Protein AF-A0A348WAJ7-F1 (afdb_monomer_lite)

Radius of gyration: 14.7 Å; chains: 1; bounding box: 31×38×38 Å

Foldseek 3Di:
DDCVVCQQAPDQDHPVFGKYKDKDADQVVLVVVVVPQDLVLVVLVCLVQHAFQEWEFDPHSRIIMTMHTPDHQSWYAYPPPVHGTQGGRPDDHPDDNVRSCVSCVVPDDDPDDDDD

Sequence (116 aa):
ARNAANAGQHIWDYPGGAGACTSLVIPWFADRYEAGRDWRDLAWWLHDHLPYSDIYFFPKLCAFNLSWAERPERAIRSYIAPRGTLLASGAEPGESRAERQARYDDFPPFRAIAYP

Structure (mmCIF, N/CA/C/O backbone):
data_AF-A0A348WAJ7-F1
#
_entry.id   AF-A0A348WAJ7-F1
#
loop_
_ato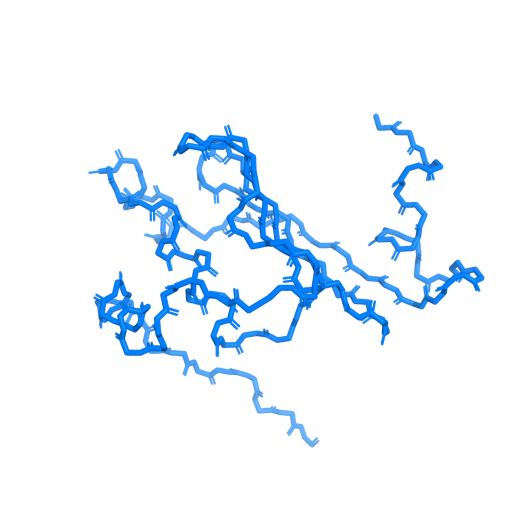m_site.group_PDB
_atom_site.id
_atom_site.type_symbol
_atom_site.label_atom_id
_atom_site.label_alt_id
_atom_site.label_comp_id
_atom_site.label_asym_id
_atom_site.label_entity_id
_atom_site.label_seq_id
_atom_site.pdbx_PDB_ins_code
_atom_site.Cartn_x
_atom_site.Cartn_y
_atom_site.Cartn_z
_atom_site.occupancy
_atom_site.B_iso_or_equiv
_atom_site.auth_seq_id
_atom_site.auth_comp_id
_atom_site.auth_asym_id
_atom_site.auth_atom_id
_atom_site.pdbx_PDB_model_num
ATOM 1 N N . ALA A 1 1 ? -4.028 13.816 -17.818 1.00 46.03 1 ALA A N 1
ATOM 2 C CA . ALA A 1 1 ? -2.845 12.929 -17.801 1.00 46.03 1 ALA A CA 1
ATOM 3 C C . ALA A 1 1 ? -1.832 13.440 -18.826 1.00 46.03 1 ALA A C 1
ATOM 5 O O . ALA A 1 1 ? -2.264 13.93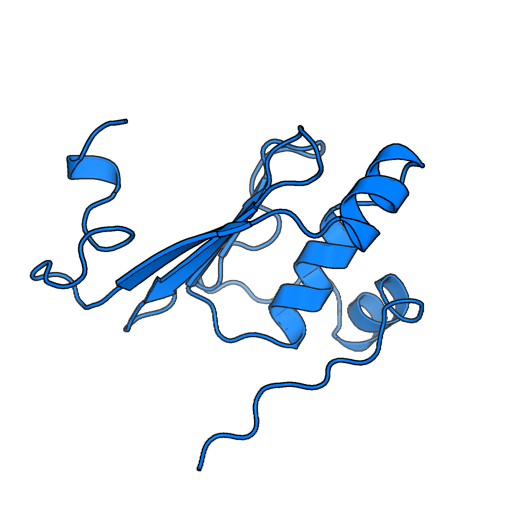8 -19.859 1.00 46.03 1 ALA A O 1
ATOM 6 N N . ARG A 1 2 ? -0.523 13.408 -18.535 1.00 48.03 2 ARG A N 1
ATOM 7 C CA . ARG A 1 2 ? 0.541 13.852 -19.456 1.00 48.03 2 ARG A CA 1
ATOM 8 C C . ARG A 1 2 ? 1.417 12.646 -19.795 1.00 48.03 2 ARG A C 1
ATOM 10 O O . ARG A 1 2 ? 2.100 12.144 -18.914 1.00 48.03 2 ARG A O 1
ATOM 17 N N . ASN A 1 3 ? 1.394 12.198 -21.049 1.00 48.09 3 ASN A N 1
ATOM 18 C CA . ASN A 1 3 ? 2.043 10.956 -21.502 1.00 48.09 3 ASN A CA 1
ATOM 19 C C . ASN A 1 3 ? 3.548 10.887 -21.189 1.00 48.09 3 ASN A C 1
ATOM 21 O O . ASN A 1 3 ? 4.059 9.814 -20.897 1.00 48.09 3 ASN A O 1
ATOM 25 N N . ALA A 1 4 ? 4.237 12.030 -21.160 1.00 52.91 4 ALA A N 1
ATOM 26 C CA . ALA A 1 4 ? 5.652 12.102 -20.798 1.00 52.91 4 ALA A CA 1
ATOM 27 C C . ALA A 1 4 ? 5.941 11.744 -19.324 1.00 52.91 4 ALA A C 1
ATOM 29 O O . ALA A 1 4 ? 7.026 11.265 -19.026 1.00 52.91 4 ALA A O 1
ATOM 30 N N . ALA A 1 5 ? 4.986 11.948 -18.407 1.00 52.56 5 ALA A N 1
ATOM 31 C CA . ALA A 1 5 ? 5.158 11.638 -16.982 1.00 52.56 5 ALA A CA 1
ATOM 32 C C . ALA A 1 5 ? 4.891 10.158 -16.642 1.00 52.56 5 ALA A C 1
ATOM 34 O O . ALA A 1 5 ? 5.280 9.703 -15.575 1.00 52.56 5 ALA A O 1
ATOM 35 N N . ASN A 1 6 ? 4.242 9.421 -17.551 1.00 49.38 6 ASN A N 1
ATOM 36 C CA . ASN A 1 6 ? 3.827 8.024 -17.368 1.00 49.38 6 ASN A CA 1
ATOM 37 C C . ASN A 1 6 ? 4.613 7.044 -18.263 1.00 49.38 6 ASN A C 1
ATOM 39 O O . ASN A 1 6 ? 4.282 5.854 -18.327 1.00 49.38 6 ASN A O 1
ATOM 43 N N . ALA A 1 7 ? 5.605 7.545 -19.005 1.00 46.94 7 ALA A N 1
ATOM 44 C CA . ALA A 1 7 ? 6.434 6.737 -19.890 1.00 46.94 7 ALA A CA 1
ATOM 45 C C . ALA A 1 7 ? 7.173 5.662 -19.069 1.00 46.94 7 ALA A C 1
ATOM 47 O O . ALA A 1 7 ? 7.845 5.986 -18.094 1.00 46.94 7 ALA A O 1
ATOM 48 N N . GLY A 1 8 ? 6.988 4.386 -19.425 1.00 51.22 8 GLY A N 1
ATOM 49 C CA . GLY A 1 8 ? 7.523 3.227 -18.692 1.00 51.22 8 GLY A CA 1
ATOM 50 C C . GLY A 1 8 ? 6.649 2.683 -17.547 1.00 51.22 8 GLY A C 1
ATOM 51 O O . GLY A 1 8 ? 6.938 1.610 -17.037 1.00 51.22 8 GLY A O 1
ATOM 52 N N . GLN A 1 9 ? 5.556 3.358 -17.160 1.00 52.16 9 GLN A N 1
ATOM 53 C CA . GLN A 1 9 ? 4.555 2.805 -16.221 1.00 52.16 9 GLN A CA 1
ATOM 54 C C . GLN A 1 9 ? 3.313 2.265 -16.947 1.00 52.16 9 GLN A C 1
ATOM 56 O O . GLN A 1 9 ? 2.730 1.266 -16.535 1.00 52.16 9 GLN A O 1
ATOM 61 N N . HIS A 1 10 ? 2.914 2.916 -18.046 1.00 55.44 10 HIS A N 1
ATOM 62 C CA . HIS A 1 10 ? 1.747 2.540 -18.860 1.00 55.44 10 HIS A CA 1
ATOM 63 C C . HIS A 1 10 ? 2.085 2.223 -20.328 1.00 55.44 10 HIS A C 1
ATOM 65 O O . HIS A 1 10 ? 1.184 1.928 -21.109 1.00 55.44 10 HIS A O 1
ATOM 71 N N . ILE A 1 11 ? 3.361 2.314 -20.717 1.00 62.47 11 ILE A N 1
ATOM 72 C CA . ILE A 1 11 ? 3.845 2.028 -22.074 1.00 62.47 11 ILE A CA 1
ATOM 73 C C . ILE A 1 11 ? 4.857 0.894 -21.946 1.00 62.47 11 ILE A C 1
ATOM 75 O O . ILE A 1 11 ? 5.935 1.097 -21.391 1.00 62.47 11 ILE A O 1
ATOM 79 N N . TRP A 1 12 ? 4.460 -0.289 -22.410 1.00 59.16 12 TRP A N 1
ATOM 80 C CA . TRP A 1 12 ? 5.174 -1.553 -22.219 1.00 59.16 12 TRP A CA 1
ATOM 81 C C . TRP A 1 12 ? 6.549 -1.599 -22.909 1.00 59.16 12 TRP A C 1
ATOM 83 O O . TRP A 1 12 ? 7.438 -2.309 -22.458 1.00 59.16 12 TRP A O 1
ATOM 93 N N . ASP A 1 13 ? 6.738 -0.831 -23.979 1.00 60.56 13 ASP A N 1
ATOM 94 C CA . ASP A 1 13 ? 7.884 -0.869 -24.893 1.00 60.56 13 ASP A CA 1
ATOM 95 C C . ASP A 1 13 ? 8.693 0.442 -24.912 1.00 60.56 13 ASP A C 1
ATOM 97 O O . ASP A 1 13 ? 9.318 0.805 -25.910 1.00 60.56 13 ASP A O 1
ATOM 101 N N . TYR A 1 14 ? 8.703 1.183 -23.801 1.00 62.53 14 TYR A N 1
ATOM 102 C CA . TYR A 1 14 ? 9.515 2.394 -23.697 1.00 62.53 14 TYR A CA 1
ATOM 103 C C . TYR A 1 14 ? 11.020 2.046 -23.600 1.00 62.53 14 TYR A C 1
ATOM 105 O O . TYR A 1 14 ? 11.377 1.119 -22.872 1.00 62.53 14 TYR A O 1
ATOM 113 N N . PRO A 1 15 ? 11.945 2.815 -24.222 1.00 58.84 15 PRO A N 1
ATOM 114 C CA . PRO A 1 15 ? 13.392 2.538 -24.178 1.00 58.84 15 PRO A CA 1
ATOM 115 C C . PRO A 1 15 ? 14.011 2.482 -22.767 1.00 58.84 15 PRO A C 1
ATOM 117 O O . PRO A 1 15 ? 15.154 2.062 -22.610 1.00 58.84 15 PRO A O 1
ATOM 120 N N . GLY A 1 16 ? 13.279 2.938 -21.746 1.00 63.31 16 GLY A N 1
ATOM 121 C CA . GLY A 1 16 ? 13.667 2.910 -20.333 1.00 63.31 16 GLY A CA 1
ATOM 122 C C . GLY A 1 16 ? 13.373 1.600 -19.586 1.00 63.31 16 GLY A C 1
ATOM 123 O O . GLY A 1 16 ? 13.711 1.526 -18.406 1.00 63.31 16 GLY A O 1
ATOM 124 N N . GLY A 1 17 ? 12.781 0.595 -20.244 1.00 71.12 17 GLY A N 1
ATOM 125 C CA . GLY A 1 17 ? 12.468 -0.725 -19.678 1.00 71.12 17 GLY A CA 1
ATOM 126 C C . GLY A 1 17 ? 10.971 -1.041 -19.675 1.00 71.12 17 GLY A C 1
ATOM 127 O O . GLY A 1 17 ? 10.136 -0.132 -19.726 1.00 71.12 17 GLY A O 1
ATOM 128 N N . ALA A 1 18 ? 10.634 -2.332 -19.621 1.00 81.69 18 ALA A N 1
ATOM 129 C CA . ALA A 1 18 ? 9.243 -2.777 -19.600 1.00 81.69 18 ALA A CA 1
ATOM 130 C C . ALA A 1 18 ? 8.565 -2.468 -18.259 1.00 81.69 18 ALA A C 1
ATOM 132 O O . ALA A 1 18 ? 9.161 -2.580 -17.180 1.00 81.69 18 ALA A O 1
ATOM 133 N N . GLY A 1 19 ? 7.285 -2.117 -18.337 1.00 85.06 19 GLY A N 1
ATOM 134 C CA . GLY A 1 19 ? 6.462 -1.829 -17.176 1.00 85.06 19 GLY A CA 1
ATOM 135 C C . GLY A 1 19 ? 4.978 -1.958 -17.475 1.00 85.06 19 GLY A C 1
ATOM 136 O O . GLY A 1 19 ? 4.532 -1.866 -18.620 1.00 85.06 19 GLY A O 1
ATOM 137 N N . ALA A 1 20 ? 4.209 -2.201 -16.423 1.00 87.75 20 ALA A N 1
ATOM 138 C CA . ALA A 1 20 ? 2.762 -2.309 -16.487 1.00 87.75 20 ALA A CA 1
ATOM 139 C C . ALA A 1 20 ? 2.150 -1.712 -15.225 1.00 87.75 20 ALA A C 1
ATOM 141 O O . ALA A 1 20 ? 2.706 -1.848 -14.137 1.00 87.75 20 ALA A O 1
ATOM 142 N N . CYS A 1 21 ? 0.983 -1.095 -15.362 1.00 90.62 21 CYS A N 1
ATOM 143 C CA . CYS A 1 21 ? 0.246 -0.505 -14.257 1.00 90.62 21 CYS A CA 1
ATOM 144 C C . CYS A 1 21 ? -1.235 -0.834 -14.402 1.00 90.62 21 CYS A C 1
ATOM 146 O O . CYS A 1 21 ? -1.796 -0.779 -15.500 1.00 90.62 21 CYS A O 1
ATOM 148 N N . THR A 1 22 ? -1.864 -1.162 -13.280 1.00 93.50 22 THR A N 1
ATOM 149 C CA . THR A 1 22 ? -3.305 -1.378 -13.185 1.00 93.50 22 THR A CA 1
ATOM 150 C C . THR A 1 22 ? -3.892 -0.548 -12.050 1.00 93.50 22 THR A C 1
ATOM 152 O O . THR A 1 22 ? -3.237 -0.338 -11.028 1.00 93.50 22 THR A O 1
ATOM 155 N N . SER A 1 23 ? -5.128 -0.084 -12.229 1.00 97.06 23 SER A N 1
ATOM 156 C CA . SER A 1 23 ? -5.915 0.587 -11.193 1.00 97.06 23 SER A CA 1
ATOM 157 C C . SER A 1 23 ? -6.907 -0.409 -10.605 1.00 97.06 23 SER A C 1
ATOM 159 O O . SER A 1 23 ? -7.724 -0.981 -11.327 1.00 97.06 23 SER A O 1
ATOM 161 N N . LEU A 1 24 ? -6.842 -0.614 -9.294 1.00 97.88 24 LEU A N 1
ATOM 162 C CA . LEU A 1 24 ? -7.566 -1.660 -8.586 1.00 97.88 24 LEU A CA 1
ATOM 163 C C . LEU A 1 24 ? -8.426 -1.079 -7.465 1.00 97.88 24 LEU A C 1
ATOM 165 O O . LEU A 1 24 ? -8.079 -0.091 -6.818 1.00 97.88 24 LEU A O 1
ATOM 169 N N . VAL A 1 25 ? -9.538 -1.762 -7.207 1.00 98.38 25 VAL A N 1
ATOM 170 C CA . VAL A 1 25 ? -10.327 -1.654 -5.979 1.00 98.38 25 VAL A CA 1
ATOM 171 C C . VAL A 1 25 ? -10.546 -3.074 -5.477 1.00 98.38 25 VAL A C 1
ATOM 173 O O . VAL A 1 25 ? -10.897 -3.954 -6.262 1.00 98.38 25 VAL A O 1
ATOM 176 N N . ILE A 1 26 ? -10.352 -3.299 -4.178 1.00 97.81 26 ILE A N 1
ATOM 177 C CA . ILE A 1 26 ? -10.668 -4.574 -3.525 1.00 97.81 26 ILE A CA 1
ATOM 178 C C . ILE A 1 26 ? -11.950 -4.354 -2.719 1.00 97.81 26 ILE A C 1
ATOM 180 O O . ILE A 1 26 ? -11.861 -3.738 -1.657 1.00 97.81 26 ILE A O 1
ATOM 184 N N . PRO A 1 27 ? -13.125 -4.840 -3.171 1.00 98.06 27 PRO A N 1
ATOM 185 C CA . PRO A 1 27 ? -14.400 -4.557 -2.504 1.00 98.06 27 PRO A CA 1
ATOM 186 C C . PRO A 1 27 ? -14.383 -4.883 -1.005 1.00 98.06 27 PRO A C 1
ATOM 188 O O . PRO A 1 27 ? -14.727 -4.045 -0.184 1.00 98.06 27 PRO A O 1
ATOM 191 N N . TRP A 1 28 ? -13.830 -6.045 -0.638 1.00 97.88 28 TRP A N 1
ATOM 192 C CA . TRP A 1 28 ? -13.684 -6.465 0.760 1.00 97.88 28 TRP A CA 1
ATOM 193 C C . TRP A 1 28 ? -12.909 -5.462 1.633 1.00 97.88 28 TRP A C 1
ATOM 195 O O . TRP A 1 28 ? -13.241 -5.284 2.807 1.00 97.88 28 TRP A O 1
ATOM 205 N N . PHE A 1 29 ? -11.875 -4.815 1.084 1.00 98.38 29 PHE A N 1
ATOM 206 C CA . PHE A 1 29 ? -11.110 -3.804 1.814 1.00 98.38 29 PHE A CA 1
ATOM 207 C C . PHE A 1 29 ? -11.784 -2.433 1.752 1.00 98.38 29 PHE A C 1
ATOM 209 O O . PHE A 1 29 ? -11.723 -1.694 2.728 1.00 98.38 29 PHE A O 1
ATOM 216 N N . ALA A 1 30 ? -12.455 -2.102 0.646 1.00 98.50 30 ALA A N 1
ATOM 217 C CA . ALA A 1 30 ? -13.189 -0.850 0.497 1.00 98.50 30 ALA A CA 1
ATOM 218 C C . ALA A 1 30 ? -14.259 -0.688 1.591 1.00 98.50 30 ALA A C 1
ATOM 220 O O . ALA A 1 30 ? -14.302 0.364 2.224 1.00 98.50 30 ALA A O 1
ATOM 221 N N . ASP A 1 31 ? -15.021 -1.746 1.888 1.00 98.50 31 ASP A N 1
ATOM 222 C CA . ASP A 1 31 ? -16.028 -1.741 2.963 1.00 98.50 31 ASP A CA 1
ATOM 223 C C . ASP A 1 31 ? -15.392 -1.499 4.346 1.00 98.50 31 ASP A C 1
ATOM 225 O O . ASP A 1 31 ? -15.910 -0.767 5.188 1.00 98.50 31 ASP A O 1
ATOM 229 N N . ARG A 1 32 ? -14.216 -2.090 4.594 1.00 98.50 32 ARG A N 1
ATOM 230 C CA . ARG A 1 32 ? -13.471 -1.922 5.856 1.00 98.50 32 ARG A CA 1
ATOM 231 C C . ARG A 1 32 ? -12.883 -0.532 5.986 1.00 98.50 32 ARG A C 1
ATOM 233 O O . ARG A 1 32 ? -12.893 0.043 7.069 1.00 98.50 32 ARG A O 1
ATOM 240 N N . TYR A 1 33 ? -12.357 -0.008 4.889 1.00 98.50 33 TYR A N 1
ATOM 241 C CA . TYR A 1 33 ? -11.833 1.343 4.814 1.00 98.50 33 TYR A CA 1
ATOM 242 C C . TYR A 1 33 ? -12.940 2.375 5.061 1.00 98.50 33 TYR A C 1
ATOM 244 O O . TYR A 1 33 ? -12.727 3.318 5.819 1.00 98.50 33 TYR A O 1
ATOM 252 N N . GLU A 1 34 ? -14.143 2.163 4.516 1.00 98.25 34 GLU A N 1
ATOM 253 C CA . GLU A 1 34 ? -15.321 2.983 4.832 1.00 98.25 34 GLU A CA 1
ATOM 254 C C . GLU A 1 34 ? -15.677 2.925 6.328 1.00 98.25 34 GLU A C 1
ATOM 256 O O . GLU A 1 34 ? -16.010 3.949 6.923 1.00 98.25 34 GLU A O 1
ATOM 261 N N . ALA A 1 35 ? -15.500 1.764 6.967 1.00 98.31 35 ALA A N 1
ATOM 262 C CA . ALA A 1 35 ? -15.641 1.590 8.415 1.00 98.31 35 ALA A CA 1
ATOM 263 C C . ALA A 1 35 ? -14.449 2.116 9.252 1.00 98.31 35 ALA A C 1
ATOM 265 O O . ALA A 1 35 ? -14.434 1.945 10.471 1.00 98.31 35 ALA A O 1
ATOM 266 N N . GLY A 1 36 ? -13.454 2.762 8.631 1.00 98.00 36 GLY A N 1
ATOM 267 C CA . GLY A 1 36 ? -12.323 3.397 9.315 1.00 98.00 36 GLY A CA 1
ATOM 268 C C . GLY A 1 36 ? -11.026 2.585 9.349 1.00 98.00 36 GLY A C 1
ATOM 269 O O . GLY A 1 36 ? -10.096 2.978 10.054 1.00 98.00 36 GLY A O 1
ATOM 270 N N . ARG A 1 37 ? -10.923 1.473 8.606 1.00 98.06 37 ARG A N 1
ATOM 271 C CA . ARG A 1 37 ? -9.662 0.721 8.485 1.00 98.06 37 ARG A CA 1
ATOM 272 C C . ARG A 1 37 ? -8.575 1.578 7.840 1.00 98.06 37 ARG A C 1
ATOM 274 O O . ARG A 1 37 ? -8.819 2.273 6.856 1.00 98.06 37 ARG A O 1
ATOM 281 N N . ASP A 1 38 ? -7.359 1.493 8.369 1.00 98.12 38 ASP A N 1
ATOM 282 C CA . ASP A 1 38 ? -6.218 2.247 7.860 1.00 98.12 38 ASP A CA 1
ATOM 283 C C . ASP A 1 38 ? -5.739 1.680 6.516 1.00 98.12 38 ASP A C 1
ATOM 285 O O . ASP A 1 38 ? -5.430 0.495 6.391 1.00 98.12 38 ASP A O 1
ATOM 289 N N . TRP A 1 39 ? -5.633 2.534 5.497 1.00 98.50 39 TRP A N 1
ATOM 290 C CA . TRP A 1 39 ? -5.143 2.149 4.170 1.00 98.50 39 TRP A CA 1
ATOM 291 C C . TRP A 1 39 ? -3.717 1.583 4.204 1.00 98.50 39 TRP A C 1
ATOM 293 O O . TRP A 1 39 ? -3.351 0.777 3.344 1.00 98.50 39 TRP A O 1
ATOM 303 N N . ARG A 1 40 ? -2.914 1.978 5.203 1.00 98.38 40 ARG A N 1
ATOM 304 C CA . ARG A 1 40 ? -1.541 1.491 5.385 1.00 98.38 40 ARG A CA 1
ATOM 305 C C . ARG A 1 40 ? -1.493 -0.011 5.655 1.00 98.38 40 ARG A C 1
ATOM 307 O O . ARG A 1 40 ? -0.503 -0.640 5.302 1.00 98.38 40 ARG A O 1
ATOM 314 N N . ASP A 1 41 ? -2.563 -0.600 6.183 1.00 98.44 41 ASP A N 1
ATOM 315 C CA . ASP A 1 41 ? -2.633 -2.045 6.425 1.00 98.44 41 ASP A CA 1
ATOM 316 C C . ASP A 1 41 ? -2.671 -2.813 5.101 1.00 98.44 41 ASP A C 1
ATOM 318 O O . ASP A 1 41 ? -1.917 -3.768 4.910 1.00 98.44 41 ASP A O 1
ATOM 322 N N . LEU A 1 42 ? -3.464 -2.334 4.133 1.00 98.56 42 LEU A N 1
ATOM 323 C CA . LEU A 1 42 ? -3.449 -2.886 2.779 1.00 98.56 42 LEU A CA 1
ATOM 324 C C . LEU A 1 42 ? -2.120 -2.612 2.076 1.00 98.56 42 LEU A C 1
ATOM 326 O O . LEU A 1 42 ? -1.598 -3.490 1.393 1.00 98.56 42 LEU A O 1
ATOM 330 N N . ALA A 1 43 ? -1.550 -1.421 2.259 1.00 98.44 43 ALA A N 1
ATOM 331 C CA . ALA A 1 43 ? -0.256 -1.083 1.679 1.00 98.44 43 ALA A CA 1
ATOM 332 C C . ALA A 1 43 ? 0.851 -2.050 2.131 1.00 98.44 43 ALA A C 1
ATOM 334 O O . ALA A 1 43 ? 1.615 -2.546 1.301 1.00 98.44 43 ALA A O 1
ATOM 335 N N . TRP A 1 44 ? 0.905 -2.361 3.429 1.00 98.44 44 TRP A N 1
ATOM 336 C CA . TRP A 1 44 ? 1.875 -3.304 3.973 1.00 98.44 44 TRP A CA 1
ATOM 337 C C . TRP A 1 44 ? 1.596 -4.745 3.565 1.00 98.44 44 TRP A C 1
ATOM 339 O O . TRP A 1 44 ? 2.534 -5.452 3.197 1.00 98.44 44 TRP A O 1
ATOM 349 N N . TRP A 1 45 ? 0.327 -5.153 3.512 1.00 98.12 45 TRP A N 1
ATOM 350 C CA . TRP A 1 45 ? -0.031 -6.468 2.991 1.00 98.12 45 TRP A CA 1
ATOM 351 C C . TRP A 1 45 ? 0.433 -6.647 1.538 1.00 98.12 45 TRP A C 1
ATOM 353 O O . TRP A 1 45 ? 1.046 -7.661 1.210 1.00 98.12 45 TRP A O 1
ATOM 363 N N . LEU A 1 46 ? 0.215 -5.652 0.669 1.00 97.69 46 LEU A N 1
ATOM 364 C CA . LEU A 1 46 ? 0.693 -5.686 -0.718 1.00 97.69 46 LEU A CA 1
ATOM 365 C C . LEU A 1 46 ? 2.224 -5.735 -0.776 1.00 97.69 46 LEU A C 1
ATOM 367 O O . LEU A 1 46 ? 2.786 -6.527 -1.531 1.00 97.69 46 LEU A O 1
ATOM 371 N N . HIS A 1 47 ? 2.900 -4.922 0.037 1.00 97.69 47 HIS A N 1
ATOM 372 C CA . HIS A 1 47 ? 4.358 -4.863 0.070 1.00 97.69 47 HIS A CA 1
ATOM 373 C C . HIS A 1 47 ? 5.009 -6.193 0.471 1.00 97.69 47 HIS A C 1
ATOM 375 O O . HIS A 1 47 ? 6.041 -6.570 -0.093 1.00 97.69 47 HIS A O 1
ATOM 381 N N . ASP A 1 48 ? 4.417 -6.886 1.444 1.00 96.88 48 ASP A N 1
ATOM 382 C CA . ASP A 1 48 ? 4.952 -8.131 1.992 1.00 96.88 48 ASP A CA 1
ATOM 383 C C . ASP A 1 48 ? 4.686 -9.354 1.103 1.00 96.88 48 ASP A C 1
ATOM 385 O O . ASP A 1 48 ? 5.402 -10.351 1.225 1.00 96.88 48 ASP A O 1
ATOM 389 N N . HIS A 1 49 ? 3.696 -9.290 0.204 1.00 95.94 49 HIS A N 1
ATOM 390 C CA . HIS A 1 49 ? 3.265 -10.444 -0.594 1.00 95.94 49 HIS A CA 1
ATOM 391 C C . HIS A 1 49 ? 3.503 -10.314 -2.101 1.00 95.94 49 HIS A C 1
ATOM 393 O O . HIS A 1 49 ? 3.576 -11.339 -2.780 1.00 95.94 49 HIS A O 1
ATOM 399 N N . LEU A 1 50 ? 3.613 -9.098 -2.649 1.00 95.12 50 LEU A N 1
ATOM 400 C CA . LEU A 1 50 ? 3.683 -8.891 -4.096 1.00 95.12 50 LEU A CA 1
ATOM 401 C C . LEU A 1 50 ? 5.026 -8.303 -4.556 1.00 95.12 50 LEU A C 1
ATOM 403 O O . LEU A 1 50 ? 5.566 -7.392 -3.918 1.00 95.12 50 LEU A O 1
ATOM 407 N N . PRO A 1 51 ? 5.549 -8.746 -5.716 1.00 93.19 51 PRO A N 1
ATOM 408 C CA . PRO A 1 51 ? 6.546 -7.978 -6.445 1.00 93.19 51 PRO A CA 1
ATOM 409 C C . PRO A 1 51 ? 5.877 -6.742 -7.063 1.00 93.19 51 PRO A C 1
ATOM 411 O O . PRO A 1 51 ? 4.867 -6.852 -7.755 1.00 93.19 51 PRO A O 1
ATOM 414 N N . TYR A 1 52 ? 6.436 -5.558 -6.819 1.00 95.88 52 TYR A N 1
ATOM 415 C CA . TYR A 1 52 ? 5.903 -4.295 -7.331 1.00 95.88 52 TYR A CA 1
ATOM 416 C C . TYR A 1 52 ? 7.017 -3.250 -7.491 1.00 95.88 52 TYR A C 1
ATOM 418 O O . TYR A 1 52 ? 8.077 -3.358 -6.870 1.00 95.88 52 TYR A O 1
ATOM 426 N N . SER A 1 53 ? 6.753 -2.226 -8.301 1.00 95.69 53 SER A N 1
ATOM 427 C CA . SER A 1 53 ? 7.584 -1.028 -8.448 1.00 95.69 53 SER A CA 1
ATOM 428 C C . SER A 1 53 ? 6.992 0.170 -7.697 1.00 95.69 53 SER A C 1
ATOM 430 O O . SER A 1 53 ? 7.678 0.763 -6.872 1.00 95.69 53 SER A O 1
ATOM 432 N N . ASP A 1 54 ? 5.709 0.480 -7.901 1.00 96.12 54 ASP A N 1
ATOM 433 C CA . ASP A 1 54 ? 5.017 1.582 -7.216 1.00 96.12 54 ASP A CA 1
ATOM 434 C C . ASP A 1 54 ? 3.603 1.161 -6.796 1.00 96.12 54 ASP A C 1
ATOM 436 O O . ASP A 1 54 ? 2.908 0.462 -7.543 1.00 96.12 54 ASP A O 1
ATOM 440 N N . ILE A 1 55 ? 3.203 1.578 -5.594 1.00 98.44 55 ILE A N 1
ATOM 441 C CA . ILE A 1 55 ? 1.825 1.504 -5.103 1.00 98.44 55 ILE A CA 1
ATOM 442 C C . ILE A 1 55 ? 1.365 2.922 -4.776 1.00 98.44 55 ILE A C 1
ATOM 444 O O . ILE A 1 55 ? 1.973 3.588 -3.933 1.00 98.44 55 ILE A O 1
ATOM 448 N N . TYR A 1 56 ? 0.262 3.359 -5.385 1.00 98.38 56 TYR A N 1
ATOM 449 C CA . TYR A 1 56 ? -0.282 4.701 -5.175 1.00 98.38 56 TYR A CA 1
ATOM 450 C C . TYR A 1 56 ? -1.755 4.662 -4.776 1.00 98.38 56 TYR A C 1
ATOM 452 O O . TYR A 1 56 ? -2.595 4.273 -5.583 1.00 98.38 56 TYR A O 1
ATOM 460 N N . PHE A 1 57 ? -2.081 5.111 -3.565 1.00 98.69 57 PHE A N 1
ATOM 461 C CA . PHE A 1 57 ? -3.445 5.094 -3.022 1.00 98.69 57 PHE A CA 1
ATOM 462 C C . PHE A 1 57 ? -4.243 6.384 -3.269 1.00 98.69 57 PHE A C 1
ATOM 464 O O . PHE A 1 57 ? -3.716 7.500 -3.199 1.00 98.69 57 PHE A O 1
ATOM 471 N N . PHE A 1 58 ? -5.555 6.227 -3.469 1.00 98.19 58 PHE A N 1
ATOM 472 C CA . PHE A 1 58 ? -6.529 7.292 -3.708 1.00 98.19 58 PHE A CA 1
ATOM 473 C C . PHE A 1 58 ? -7.679 7.248 -2.677 1.00 98.19 58 PHE A C 1
ATOM 475 O O . PHE A 1 58 ? -8.144 6.164 -2.330 1.00 98.19 58 PHE A O 1
ATOM 482 N N . PRO A 1 59 ? -8.208 8.402 -2.209 1.00 97.94 59 PRO A N 1
ATOM 483 C CA . PRO A 1 59 ? -9.179 8.448 -1.102 1.00 97.94 59 PRO A CA 1
ATOM 484 C C . PRO A 1 59 ? -10.496 7.715 -1.338 1.00 97.94 59 PRO A C 1
ATOM 486 O O . PRO A 1 59 ? -11.106 7.232 -0.388 1.00 97.94 59 PRO A O 1
ATOM 489 N N . LYS A 1 60 ? -10.964 7.653 -2.585 1.00 97.94 60 LYS A N 1
ATOM 490 C CA . LYS A 1 60 ? -12.234 7.008 -2.912 1.00 97.94 60 LYS A CA 1
ATOM 491 C C . LYS A 1 60 ? -12.033 5.492 -2.956 1.00 97.94 60 LYS A C 1
ATOM 493 O O . LYS A 1 60 ? -11.237 5.016 -3.760 1.00 97.94 60 LYS A O 1
ATOM 498 N N . LEU A 1 61 ? -12.783 4.762 -2.125 1.00 98.12 61 LEU A N 1
ATOM 499 C CA . LEU A 1 61 ? -12.796 3.288 -2.043 1.00 98.12 61 LEU A CA 1
ATOM 500 C C . LEU A 1 61 ? -11.457 2.642 -1.654 1.00 98.12 61 LEU A C 1
ATOM 502 O O . LEU A 1 61 ? -11.288 1.442 -1.850 1.00 98.12 61 LEU A O 1
ATOM 506 N N . CYS A 1 62 ? -10.492 3.425 -1.160 1.00 98.31 62 CYS A N 1
ATOM 507 C CA . CYS A 1 62 ? -9.101 2.984 -1.053 1.00 98.31 62 CYS A CA 1
ATOM 508 C C . CYS A 1 62 ? -8.585 2.384 -2.380 1.00 98.31 62 CYS A C 1
ATOM 510 O O . CYS A 1 62 ? -7.879 1.375 -2.398 1.00 98.31 62 CYS A O 1
ATOM 512 N N . ALA A 1 63 ? -8.993 2.969 -3.513 1.00 98.56 63 ALA A N 1
ATOM 513 C CA . ALA A 1 63 ? -8.492 2.558 -4.816 1.00 98.56 63 ALA A CA 1
ATOM 514 C C . ALA A 1 63 ? -6.976 2.771 -4.876 1.00 98.56 63 ALA A C 1
ATOM 516 O O . ALA A 1 63 ? -6.456 3.715 -4.276 1.00 98.56 63 ALA A O 1
ATOM 517 N N . PHE A 1 64 ? -6.269 1.936 -5.629 1.00 98.56 64 PHE A N 1
ATOM 518 C CA . PHE A 1 64 ? -4.828 2.081 -5.786 1.00 98.56 64 PHE A CA 1
ATOM 519 C C . PHE A 1 64 ? -4.355 1.718 -7.185 1.00 98.56 64 PHE A C 1
ATOM 521 O O . PHE A 1 64 ? -4.927 0.858 -7.853 1.00 98.56 64 PHE A O 1
ATOM 528 N N . ASN A 1 65 ? -3.280 2.369 -7.608 1.00 98.25 65 ASN A N 1
ATOM 529 C CA . ASN A 1 65 ? -2.481 1.898 -8.725 1.00 98.25 65 ASN A CA 1
ATOM 530 C C . ASN A 1 65 ? -1.425 0.928 -8.205 1.00 98.25 65 ASN A C 1
ATOM 532 O O . ASN A 1 65 ? -0.780 1.209 -7.195 1.00 98.25 65 ASN A O 1
ATOM 536 N N . LEU A 1 66 ? -1.245 -0.186 -8.908 1.00 97.00 66 LEU A N 1
ATOM 537 C CA . LEU A 1 66 ? -0.176 -1.149 -8.679 1.00 97.00 66 LEU A CA 1
ATOM 538 C C . LEU A 1 66 ? 0.630 -1.280 -9.965 1.00 97.00 66 LEU A C 1
ATOM 540 O O . LEU A 1 66 ? 0.083 -1.665 -11.002 1.00 97.00 66 LEU A O 1
ATOM 544 N N . SER A 1 67 ? 1.919 -0.964 -9.880 1.00 94.56 67 SER A N 1
ATOM 545 C CA . SER A 1 67 ? 2.824 -1.012 -11.025 1.00 94.56 67 SER A CA 1
ATOM 546 C C . SER A 1 67 ? 3.890 -2.086 -10.866 1.00 94.56 67 SER A C 1
ATOM 548 O O . SER A 1 67 ? 4.414 -2.297 -9.773 1.00 94.56 67 SER A O 1
ATOM 550 N N . TRP A 1 68 ? 4.272 -2.703 -11.978 1.00 92.81 68 TRP A N 1
ATOM 551 C CA . TRP A 1 68 ? 5.467 -3.523 -12.138 1.00 92.81 68 TRP A CA 1
ATOM 552 C C . TRP A 1 68 ? 6.429 -2.835 -13.111 1.00 92.81 68 TRP A C 1
ATOM 554 O O . TRP A 1 68 ? 5.989 -2.166 -14.045 1.00 92.81 68 TRP A O 1
ATOM 564 N N . ALA A 1 69 ? 7.730 -3.007 -12.892 1.00 89.94 69 ALA A N 1
ATOM 565 C CA . ALA A 1 69 ? 8.778 -2.560 -13.801 1.00 89.94 69 ALA A CA 1
ATOM 566 C C . ALA A 1 69 ? 9.973 -3.517 -13.727 1.00 89.94 69 ALA A C 1
ATOM 568 O O . ALA A 1 69 ? 10.246 -4.067 -12.658 1.00 89.94 69 ALA A O 1
ATOM 569 N N . GLU A 1 70 ? 10.723 -3.652 -14.824 1.00 88.50 70 GLU A N 1
ATO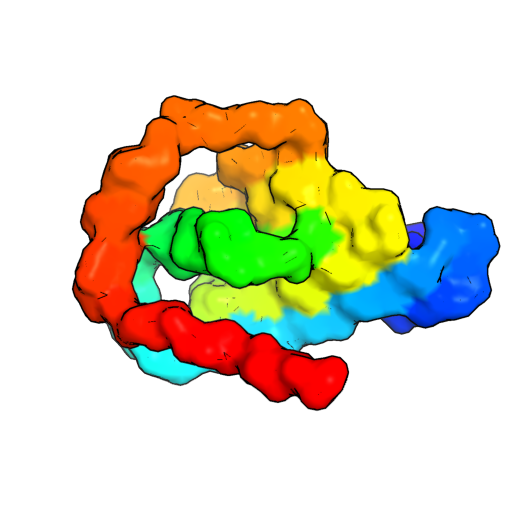M 570 C CA . GLU A 1 70 ? 11.974 -4.430 -14.862 1.00 88.50 70 GLU A CA 1
ATOM 571 C C . GLU A 1 70 ? 12.985 -3.983 -13.795 1.00 88.50 70 GLU A C 1
ATOM 573 O O . GLU A 1 70 ? 13.733 -4.794 -13.251 1.00 88.50 70 GLU A O 1
ATOM 578 N N . ARG A 1 71 ? 13.001 -2.681 -13.485 1.00 89.19 71 ARG A N 1
ATOM 579 C CA . ARG A 1 71 ? 13.820 -2.072 -12.430 1.00 89.19 71 ARG A CA 1
ATOM 580 C C . ARG A 1 71 ? 12.886 -1.449 -11.386 1.00 89.19 71 ARG A C 1
ATOM 582 O O . ARG A 1 71 ? 12.463 -0.309 -11.575 1.00 89.19 71 ARG A O 1
ATOM 589 N N . PRO A 1 72 ? 12.502 -2.186 -10.330 1.00 92.00 72 PRO A N 1
ATOM 590 C CA . PRO A 1 72 ? 11.474 -1.730 -9.401 1.00 92.00 72 PRO A CA 1
ATOM 591 C C . PRO A 1 72 ? 11.976 -0.618 -8.467 1.00 92.00 72 PRO A C 1
ATOM 593 O O . PRO A 1 72 ? 13.041 -0.745 -7.869 1.00 92.00 72 PRO A O 1
ATOM 596 N N . GLU A 1 73 ? 11.170 0.433 -8.275 1.00 93.12 73 GLU A N 1
ATOM 597 C CA . GLU A 1 73 ? 11.423 1.480 -7.264 1.00 93.12 73 GLU A CA 1
ATOM 598 C C . GLU A 1 73 ? 11.122 0.989 -5.835 1.00 93.12 73 GLU A C 1
ATOM 600 O O . GLU A 1 73 ? 11.745 1.418 -4.864 1.00 93.12 73 GLU A O 1
ATOM 605 N N . ARG A 1 74 ? 10.150 0.078 -5.707 1.00 96.25 74 ARG A N 1
ATOM 606 C CA . ARG A 1 74 ? 9.530 -0.382 -4.452 1.00 96.25 74 ARG A CA 1
ATOM 607 C C . ARG A 1 74 ? 8.961 0.748 -3.577 1.00 96.25 74 ARG A C 1
ATOM 609 O O . ARG A 1 74 ? 8.993 0.662 -2.353 1.00 96.25 74 ARG A O 1
ATOM 616 N N . ALA A 1 75 ? 8.358 1.772 -4.177 1.00 97.94 75 ALA A N 1
ATOM 617 C CA . ALA A 1 75 ? 7.797 2.920 -3.456 1.00 97.94 75 ALA A CA 1
ATOM 618 C C . ALA A 1 75 ? 6.302 2.767 -3.097 1.00 97.94 75 ALA A C 1
ATOM 620 O O . ALA A 1 75 ? 5.526 2.173 -3.844 1.00 97.94 75 ALA A O 1
ATOM 621 N N . ILE A 1 76 ? 5.883 3.344 -1.965 1.00 98.44 76 ILE A N 1
ATOM 622 C CA . ILE A 1 76 ? 4.474 3.403 -1.540 1.00 98.44 76 ILE A CA 1
ATOM 623 C C . ILE A 1 76 ? 4.086 4.854 -1.261 1.00 98.44 76 ILE A C 1
ATOM 625 O O . ILE A 1 76 ? 4.701 5.525 -0.425 1.00 98.44 76 ILE A O 1
ATOM 629 N N . ARG A 1 77 ? 3.050 5.335 -1.948 1.00 98.38 77 ARG A N 1
ATOM 630 C CA . ARG A 1 77 ? 2.603 6.733 -1.948 1.00 98.38 77 ARG A CA 1
ATOM 631 C C . ARG A 1 77 ? 1.083 6.813 -1.809 1.00 98.38 77 ARG A C 1
ATOM 633 O O . ARG A 1 77 ? 0.364 5.855 -2.090 1.00 98.38 77 ARG A O 1
ATOM 640 N N . SER A 1 78 ? 0.575 7.951 -1.346 1.00 98.12 78 SER A N 1
ATOM 641 C CA . SER A 1 78 ? -0.853 8.093 -1.070 1.00 98.12 78 SER A CA 1
ATOM 642 C C . SER A 1 78 ? -1.354 9.534 -1.105 1.00 98.12 78 SER A C 1
ATOM 644 O O . SER A 1 78 ? -0.716 10.458 -0.594 1.00 98.12 78 SER A O 1
ATOM 646 N N . TYR A 1 79 ? -2.561 9.708 -1.649 1.00 98.25 79 TYR A N 1
ATOM 647 C CA . TYR A 1 79 ? -3.388 10.903 -1.451 1.00 98.25 79 TYR A CA 1
ATOM 648 C C . TYR A 1 79 ? -4.356 10.786 -0.259 1.00 98.25 79 TYR A C 1
ATOM 650 O O . TYR A 1 79 ? -5.041 11.762 0.073 1.00 98.25 79 TYR A O 1
ATOM 658 N N . ILE A 1 80 ? -4.416 9.623 0.392 1.00 97.75 80 ILE A N 1
ATOM 659 C CA . ILE A 1 80 ? -5.158 9.385 1.637 1.00 97.75 80 ILE A CA 1
ATOM 660 C C . ILE A 1 80 ? -4.344 9.947 2.806 1.00 97.75 80 ILE A C 1
ATOM 662 O O . ILE A 1 80 ? -3.120 9.895 2.779 1.00 97.75 80 ILE A O 1
ATOM 666 N N . ALA A 1 81 ? -4.989 10.521 3.824 1.00 95.69 81 ALA A N 1
ATOM 667 C CA . ALA A 1 81 ? -4.274 11.001 5.005 1.00 95.69 81 ALA A CA 1
ATOM 668 C C . ALA A 1 81 ? -3.662 9.822 5.804 1.00 95.69 81 ALA A C 1
ATOM 670 O O . ALA A 1 81 ? -4.335 8.805 5.967 1.00 95.69 81 ALA A O 1
ATOM 671 N N . PRO A 1 82 ? -2.422 9.936 6.322 1.00 93.75 82 PRO A N 1
ATOM 672 C CA . PRO A 1 82 ? -1.457 11.007 6.060 1.00 93.75 82 PRO A CA 1
ATOM 673 C C . PRO A 1 82 ? -0.941 10.958 4.610 1.00 93.75 82 PRO A C 1
ATOM 675 O O . PRO A 1 82 ? -0.483 9.920 4.140 1.00 93.75 82 PRO A O 1
ATOM 678 N N . ARG A 1 83 ? -1.026 12.096 3.904 1.00 93.81 83 ARG A N 1
ATOM 679 C CA . ARG A 1 83 ? -0.658 12.190 2.483 1.00 93.81 83 ARG A CA 1
ATOM 680 C C . ARG A 1 83 ? 0.853 12.123 2.302 1.00 93.81 83 ARG A C 1
ATOM 682 O O . ARG A 1 83 ? 1.599 12.610 3.148 1.00 93.81 83 ARG A O 1
ATOM 689 N N . GLY A 1 84 ? 1.283 11.650 1.138 1.00 95.12 84 GLY A N 1
ATOM 690 C CA . GLY A 1 84 ? 2.682 11.656 0.725 1.00 95.12 84 GLY A CA 1
ATOM 691 C C . GLY A 1 84 ? 3.251 10.250 0.608 1.00 95.12 84 GLY A C 1
ATOM 692 O O . GLY A 1 84 ? 2.590 9.347 0.098 1.00 95.12 84 GLY A O 1
ATOM 693 N N . THR A 1 85 ? 4.498 10.089 1.033 1.00 97.25 85 THR A N 1
ATOM 694 C CA . THR A 1 85 ? 5.272 8.858 0.856 1.00 97.25 85 THR A CA 1
ATOM 695 C C . THR A 1 85 ? 5.279 8.053 2.152 1.00 97.25 85 THR A C 1
ATOM 697 O O . THR A 1 85 ? 5.769 8.543 3.166 1.00 97.25 85 THR A O 1
ATOM 700 N N . LEU A 1 86 ? 4.764 6.821 2.107 1.00 97.88 86 LEU A N 1
ATOM 701 C CA . LEU A 1 86 ? 4.887 5.847 3.198 1.00 97.88 86 LEU A CA 1
ATOM 702 C C . LEU A 1 86 ? 6.230 5.112 3.132 1.00 97.88 86 LEU A C 1
ATOM 704 O O . LEU A 1 86 ? 6.865 4.904 4.159 1.00 97.88 86 LEU A O 1
ATOM 708 N N . LEU A 1 87 ? 6.667 4.748 1.921 1.00 98.12 87 LEU A N 1
ATOM 709 C CA . LEU A 1 87 ? 7.960 4.114 1.668 1.00 98.12 87 LEU A CA 1
ATOM 710 C C . LEU A 1 87 ? 8.614 4.759 0.445 1.00 98.12 87 LEU A C 1
ATOM 712 O O . LEU A 1 87 ? 8.041 4.753 -0.647 1.00 98.12 87 LEU A O 1
ATOM 716 N N . ALA A 1 88 ? 9.793 5.349 0.637 1.00 97.44 88 ALA A N 1
ATOM 717 C CA . ALA A 1 88 ? 10.554 5.962 -0.445 1.00 97.44 88 ALA A CA 1
ATOM 718 C C . ALA A 1 88 ? 11.288 4.901 -1.280 1.00 97.44 88 ALA A C 1
ATOM 720 O O . ALA A 1 88 ? 11.610 3.824 -0.784 1.00 97.44 88 ALA A O 1
ATOM 721 N N . SER A 1 89 ? 11.573 5.220 -2.545 1.00 95.06 89 SER A N 1
ATOM 722 C CA . SER A 1 89 ? 12.320 4.324 -3.434 1.00 95.06 89 SER A CA 1
ATOM 723 C C . SER A 1 89 ? 13.683 3.978 -2.834 1.00 95.06 89 SER A C 1
ATOM 725 O O . SER A 1 89 ? 14.433 4.878 -2.457 1.00 95.06 89 SER A O 1
ATOM 727 N N . GLY A 1 90 ? 14.002 2.685 -2.768 1.00 91.12 90 GLY A N 1
ATOM 728 C CA . GLY A 1 90 ? 15.257 2.180 -2.195 1.00 91.12 90 GLY A CA 1
ATOM 729 C C . GLY A 1 90 ? 15.404 2.334 -0.675 1.00 91.12 90 GLY A C 1
ATOM 730 O O . GLY A 1 90 ? 16.482 2.061 -0.155 1.00 91.12 90 GLY A O 1
ATOM 731 N N . ALA A 1 91 ? 14.364 2.778 0.037 1.00 96.44 91 ALA A N 1
ATOM 732 C CA . ALA A 1 91 ? 14.374 2.838 1.493 1.00 96.44 91 ALA A CA 1
ATOM 733 C C . ALA A 1 91 ? 13.924 1.510 2.108 1.00 96.44 91 ALA A C 1
ATOM 735 O O . ALA A 1 91 ? 13.088 0.799 1.546 1.00 96.44 91 ALA A O 1
ATOM 736 N N . GLU A 1 92 ? 14.425 1.229 3.309 1.00 95.19 92 GLU A N 1
ATOM 737 C CA . GLU A 1 92 ? 13.902 0.148 4.134 1.00 95.19 92 GLU A CA 1
ATOM 738 C C . GLU A 1 92 ? 12.664 0.610 4.923 1.00 95.19 92 GLU A C 1
ATOM 740 O O . GLU A 1 92 ? 12.568 1.783 5.307 1.00 95.19 92 GLU A O 1
ATOM 745 N N . PRO A 1 93 ? 11.704 -0.292 5.181 1.00 96.19 93 PRO A N 1
ATOM 746 C CA . PRO A 1 93 ? 10.557 -0.008 6.033 1.00 96.19 93 PRO A CA 1
ATOM 747 C C . PRO A 1 93 ? 10.985 0.412 7.445 1.00 96.19 93 PRO A C 1
ATOM 749 O O . PRO A 1 93 ? 11.840 -0.222 8.059 1.00 96.19 93 PRO A O 1
ATOM 752 N N . GLY A 1 94 ? 10.347 1.453 7.986 1.00 94.19 94 GLY A N 1
ATOM 753 C CA . GLY A 1 94 ? 10.556 1.868 9.380 1.00 94.19 94 GLY A CA 1
ATOM 754 C C . GLY A 1 94 ? 9.896 0.945 10.413 1.00 94.19 94 GLY A C 1
ATOM 755 O O . GLY A 1 94 ? 10.239 1.014 11.587 1.00 94.19 94 GLY A O 1
ATOM 756 N N . GLU A 1 95 ? 8.961 0.094 9.977 1.00 95.19 95 GLU A N 1
ATOM 757 C CA . GLU A 1 95 ? 8.310 -0.946 10.782 1.00 95.19 95 GLU A CA 1
ATOM 758 C C . GLU A 1 95 ? 8.919 -2.309 10.422 1.00 95.19 95 GLU A C 1
ATOM 760 O O . GLU A 1 95 ? 9.102 -2.629 9.242 1.00 95.19 95 GLU A O 1
ATOM 765 N N . SER A 1 96 ? 9.208 -3.137 11.425 1.00 97.44 96 SER A N 1
ATOM 766 C CA . SER A 1 96 ? 9.667 -4.508 11.217 1.00 97.44 96 SER A CA 1
ATOM 767 C C . SER A 1 96 ? 8.595 -5.357 10.532 1.00 97.44 96 SER A C 1
ATOM 769 O O . SER A 1 96 ? 7.395 -5.080 10.588 1.00 97.44 96 SER A O 1
ATOM 771 N N . ARG A 1 97 ? 9.011 -6.470 9.918 1.00 96.38 97 ARG A N 1
ATOM 772 C CA . ARG A 1 97 ? 8.068 -7.391 9.267 1.00 96.38 97 ARG A CA 1
ATOM 773 C C . ARG A 1 97 ? 6.990 -7.912 10.225 1.00 96.38 97 ARG A C 1
ATOM 775 O O . ARG A 1 97 ? 5.847 -8.039 9.808 1.00 96.38 97 ARG A O 1
ATOM 782 N N . ALA A 1 98 ? 7.337 -8.187 11.482 1.00 97.94 98 ALA A N 1
ATOM 783 C CA . ALA A 1 98 ? 6.382 -8.674 12.476 1.00 97.94 98 ALA A CA 1
ATOM 784 C C . ALA A 1 98 ? 5.342 -7.603 12.847 1.00 97.94 98 ALA A C 1
ATOM 786 O O . ALA A 1 98 ? 4.155 -7.908 12.920 1.00 97.94 98 ALA A O 1
ATOM 787 N N . GLU A 1 99 ? 5.766 -6.346 13.014 1.00 98.12 99 GLU A N 1
ATOM 788 C CA . GLU A 1 99 ? 4.854 -5.222 13.274 1.00 98.12 99 GLU A CA 1
ATOM 789 C C . GLU A 1 99 ? 3.895 -5.010 12.103 1.00 98.12 99 GLU A C 1
ATOM 791 O O . GLU A 1 99 ? 2.690 -4.870 12.302 1.00 98.12 99 GLU A O 1
ATOM 796 N N . ARG A 1 100 ? 4.407 -5.082 10.870 1.00 97.44 100 ARG A N 1
ATOM 797 C CA . ARG A 1 100 ? 3.565 -5.006 9.672 1.00 97.44 100 ARG A CA 1
ATOM 798 C C . ARG A 1 100 ? 2.581 -6.163 9.585 1.00 97.44 100 ARG A C 1
ATOM 800 O O . ARG A 1 100 ? 1.416 -5.927 9.305 1.00 97.44 100 ARG A O 1
ATOM 807 N N . GLN A 1 101 ? 3.015 -7.387 9.873 1.00 97.62 101 GLN A N 1
ATOM 808 C CA . GLN A 1 101 ? 2.139 -8.561 9.879 1.00 97.62 101 GLN A CA 1
ATOM 809 C C . GLN A 1 101 ? 1.011 -8.454 10.903 1.00 97.62 101 GLN A C 1
ATOM 811 O O . GLN A 1 101 ? -0.115 -8.830 10.593 1.00 97.62 101 GLN A O 1
ATOM 816 N N . ALA A 1 102 ? 1.278 -7.879 12.076 1.00 98.12 102 ALA A N 1
ATOM 817 C CA . ALA A 1 102 ? 0.249 -7.631 13.081 1.00 98.12 102 ALA A CA 1
ATOM 818 C C . ALA A 1 102 ? -0.835 -6.646 12.604 1.00 98.12 102 ALA A C 1
ATOM 820 O O . ALA A 1 102 ? -1.958 -6.691 13.089 1.00 98.12 102 ALA A O 1
ATOM 821 N N . ARG A 1 103 ? -0.535 -5.769 11.636 1.00 97.56 103 ARG A N 1
ATOM 822 C CA . ARG A 1 103 ? -1.524 -4.840 11.065 1.00 97.56 103 ARG A CA 1
ATOM 823 C C . ARG A 1 103 ? -2.551 -5.498 10.162 1.00 97.56 103 ARG A C 1
ATOM 825 O O . ARG A 1 103 ? -3.567 -4.873 9.883 1.00 97.56 103 ARG A O 1
ATOM 832 N N . TYR A 1 104 ? -2.260 -6.673 9.620 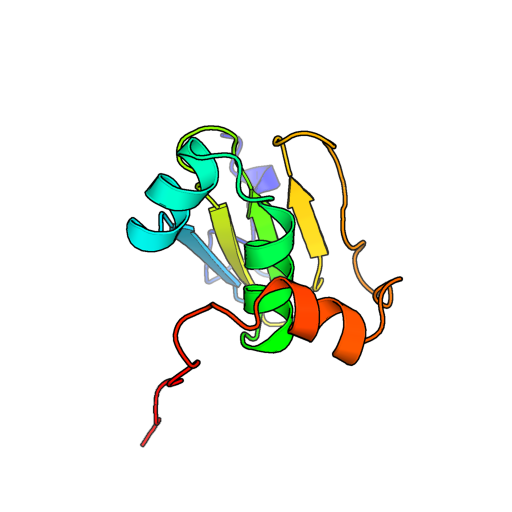1.00 97.56 104 TYR A N 1
ATOM 833 C CA . TYR A 1 104 ? -3.111 -7.348 8.640 1.00 97.56 104 TYR A CA 1
ATOM 834 C C . TYR A 1 104 ? -3.348 -8.817 9.003 1.00 97.56 104 TYR A C 1
ATOM 836 O O . TYR A 1 104 ? -3.654 -9.633 8.136 1.00 97.56 104 TYR A O 1
ATOM 844 N N . ASP A 1 105 ? -3.211 -9.173 10.279 1.00 97.06 105 ASP A N 1
ATOM 845 C CA . ASP A 1 105 ? -3.390 -10.542 10.772 1.00 97.06 105 ASP A CA 1
ATOM 846 C C . ASP A 1 105 ? -4.814 -11.084 10.537 1.00 97.06 105 ASP A C 1
ATOM 848 O O . ASP A 1 105 ? -5.003 -12.284 10.337 1.00 97.06 105 ASP A O 1
ATOM 852 N N . ASP A 1 106 ? -5.798 -10.189 10.474 1.00 97.50 106 ASP A N 1
ATOM 853 C CA . ASP A 1 106 ? -7.200 -10.454 10.167 1.00 97.50 106 ASP A CA 1
ATOM 854 C C . ASP A 1 106 ? -7.520 -10.493 8.660 1.00 97.50 106 ASP A C 1
ATOM 856 O O . ASP A 1 106 ? -8.680 -10.686 8.269 1.00 97.50 106 ASP A O 1
ATOM 860 N N . PHE A 1 107 ? -6.525 -10.307 7.787 1.00 97.69 107 PHE A N 1
ATOM 861 C CA . PHE A 1 107 ? -6.738 -10.376 6.344 1.00 97.69 107 PHE A CA 1
ATOM 862 C C . PHE A 1 107 ? -6.934 -11.824 5.877 1.00 97.69 107 PHE A C 1
ATOM 864 O O . PHE A 1 107 ? -6.416 -12.770 6.476 1.00 97.69 107 PHE A O 1
ATOM 871 N N . PRO A 1 108 ? -7.633 -12.031 4.744 1.00 94.56 108 PRO A N 1
ATOM 872 C CA . PRO A 1 108 ? -7.658 -13.322 4.088 1.00 94.56 108 PRO A CA 1
ATOM 873 C C . PRO A 1 108 ? -6.230 -13.809 3.803 1.00 94.56 108 PRO A C 1
ATOM 875 O O . PRO A 1 108 ? -5.376 -13.012 3.396 1.00 94.56 108 PRO A O 1
ATOM 878 N N . PRO A 1 109 ? -5.961 -15.116 3.958 1.00 92.00 109 PRO A N 1
ATOM 879 C CA . PRO A 1 109 ? -4.634 -15.657 3.709 1.00 92.00 109 PRO A CA 1
ATOM 880 C C . PRO A 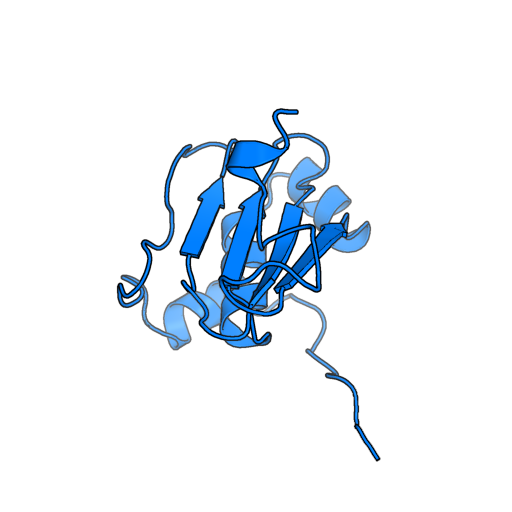1 109 ? -4.227 -15.419 2.254 1.00 92.00 109 PRO A C 1
ATOM 882 O O . PRO A 1 109 ? -5.013 -15.655 1.330 1.00 92.00 109 PRO A O 1
ATOM 885 N N . PHE A 1 110 ? -2.983 -14.987 2.041 1.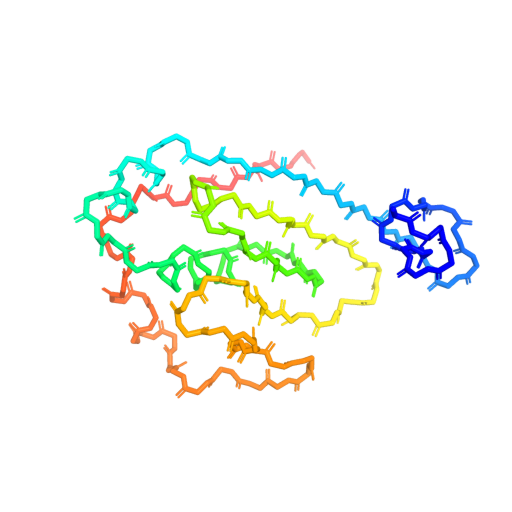00 92.25 110 PHE A N 1
ATOM 886 C CA . PHE A 1 110 ? -2.426 -14.842 0.701 1.00 92.25 110 PHE A CA 1
ATOM 887 C C . PHE A 1 110 ? -2.299 -16.216 0.034 1.00 92.25 110 PHE A C 1
ATOM 889 O O . PHE A 1 110 ? -1.638 -17.110 0.558 1.00 92.25 110 PHE A O 1
ATOM 896 N N . ARG A 1 111 ? -2.945 -16.390 -1.125 1.00 90.38 111 ARG A N 1
ATOM 897 C CA . ARG A 1 111 ? -2.969 -17.674 -1.852 1.00 90.38 111 ARG A CA 1
ATOM 898 C C . ARG A 1 111 ? -2.028 -17.742 -3.055 1.00 90.38 111 ARG A C 1
ATOM 900 O O . ARG A 1 111 ? -1.905 -18.818 -3.629 1.00 90.38 111 ARG A O 1
ATOM 907 N N . ALA A 1 112 ? -1.356 -16.636 -3.395 1.00 84.88 112 ALA A N 1
ATOM 908 C CA . ALA A 1 112 ? -0.510 -16.488 -4.582 1.00 84.88 112 ALA A CA 1
ATOM 909 C C . ALA A 1 112 ? -1.167 -17.005 -5.883 1.00 84.88 112 ALA A C 1
ATOM 911 O O . ALA A 1 112 ? -2.352 -17.335 -5.932 1.00 84.88 112 ALA A O 1
ATOM 912 N N . ILE A 1 113 ? -0.391 -17.040 -6.963 1.00 83.88 113 ILE A N 1
ATOM 913 C CA . ILE A 1 113 ? -0.714 -17.806 -8.166 1.00 83.88 113 ILE A CA 1
ATOM 914 C C . ILE A 1 113 ? 0.369 -18.874 -8.286 1.00 83.88 113 ILE A C 1
ATOM 916 O O . ILE A 1 113 ? 1.555 -18.552 -8.219 1.00 83.88 113 ILE A O 1
ATOM 920 N N . ALA A 1 114 ? -0.030 -20.136 -8.444 1.00 80.00 114 ALA A N 1
ATOM 921 C CA . ALA A 1 114 ? 0.894 -21.189 -8.838 1.00 80.00 114 ALA A CA 1
ATOM 922 C C . ALA A 1 114 ? 1.127 -21.064 -10.347 1.00 80.00 114 ALA A C 1
ATOM 924 O O . ALA A 1 114 ? 0.209 -21.298 -11.135 1.00 80.00 114 ALA A O 1
ATOM 925 N N . TYR A 1 115 ? 2.326 -20.636 -10.736 1.00 74.25 115 TYR A N 1
ATOM 926 C CA . TYR A 1 115 ? 2.732 -20.662 -12.136 1.00 74.25 115 TYR A CA 1
ATOM 927 C C . TYR A 1 115 ? 3.138 -22.096 -12.529 1.00 74.25 115 TYR A C 1
ATOM 929 O O . TYR A 1 115 ? 3.687 -22.803 -11.678 1.00 74.25 115 TYR A O 1
ATOM 937 N N . PRO A 1 116 ? 2.829 -22.535 -13.763 1.00 70.62 116 PRO A N 1
ATOM 938 C CA . PRO A 1 116 ? 3.321 -23.796 -14.315 1.00 70.62 116 PRO A CA 1
ATOM 939 C C . PRO A 1 116 ? 4.844 -23.806 -14.499 1.00 70.62 116 PRO A C 1
ATOM 941 O O . PRO A 1 116 ? 5.438 -22.712 -14.643 1.00 70.62 116 PRO A O 1
#

Organism: NCBI:txid314263

pLDDT: mean 89.41, std 15.11, range [46.03, 98.69]

Secondary structure (DSSP, 8-state):
--GGGSTTTS-TT-TT--EEEEEE--HHHHHHHHTT--HHHHHHHHHHH---SEEEEETGGGEEEEEEESS---EEEESSSSPEEEE-TTPPPSS-HHHHHHTSTTSPPP------